Protein AF-A0A7X5WL46-F1 (afdb_monomer_lite)

Structure (mmCIF, N/CA/C/O backbone):
data_AF-A0A7X5WL46-F1
#
_entry.id   AF-A0A7X5WL46-F1
#
loop_
_atom_site.group_PDB
_atom_site.id
_atom_site.type_symbol
_atom_site.label_atom_id
_atom_site.label_alt_id
_atom_site.label_comp_id
_atom_site.label_asym_id
_atom_site.label_entity_id
_atom_site.label_seq_id
_atom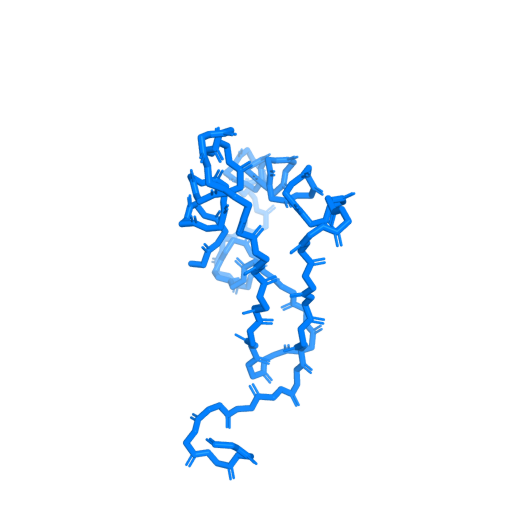_site.pdbx_PDB_ins_code
_atom_site.Cartn_x
_atom_site.Cartn_y
_atom_site.Cartn_z
_atom_site.occupancy
_atom_site.B_iso_or_equiv
_atom_site.auth_seq_id
_atom_site.auth_comp_id
_atom_site.auth_asym_id
_atom_site.auth_atom_id
_atom_site.pdbx_PDB_model_num
ATOM 1 N N . GLY A 1 1 ? 1.514 5.538 -0.358 1.00 93.31 1 GLY A N 1
ATOM 2 C CA . GLY A 1 1 ? 0.276 4.791 -0.072 1.00 93.31 1 GLY A CA 1
ATOM 3 C C . GLY A 1 1 ? 0.163 4.447 1.400 1.00 93.31 1 GLY A C 1
ATOM 4 O O . GLY A 1 1 ? -0.425 5.215 2.147 1.00 93.31 1 GLY A O 1
ATOM 5 N N . PHE A 1 2 ? 0.755 3.329 1.828 1.00 98.00 2 PHE A N 1
ATOM 6 C CA . PHE A 1 2 ? 0.491 2.729 3.145 1.00 98.00 2 PHE A CA 1
ATOM 7 C C . PHE A 1 2 ? 0.721 3.621 4.371 1.00 98.00 2 PHE A C 1
ATOM 9 O O . PHE A 1 2 ? -0.089 3.570 5.284 1.00 98.00 2 PHE A O 1
ATOM 16 N N . TYR A 1 3 ? 1.746 4.477 4.397 1.00 97.62 3 TYR A N 1
ATOM 17 C CA . TYR A 1 3 ? 1.934 5.401 5.527 1.00 97.62 3 TYR A CA 1
ATOM 18 C C . TYR A 1 3 ? 0.794 6.415 5.686 1.00 97.62 3 TYR A C 1
ATOM 20 O O . TYR A 1 3 ? 0.410 6.748 6.803 1.00 97.62 3 TYR A O 1
ATOM 28 N N . VAL A 1 4 ? 0.225 6.890 4.574 1.00 97.62 4 VAL A N 1
ATOM 29 C CA . VAL A 1 4 ? -0.929 7.800 4.610 1.00 97.62 4 VAL A CA 1
ATOM 30 C C . VAL A 1 4 ? -2.163 7.044 5.093 1.00 97.62 4 VAL A C 1
ATOM 32 O O . VAL A 1 4 ? -2.851 7.524 5.987 1.00 97.62 4 VAL A O 1
ATOM 35 N N . ALA A 1 5 ? -2.393 5.837 4.566 1.00 97.69 5 ALA A N 1
ATOM 36 C CA . ALA A 1 5 ? -3.477 4.969 5.019 1.00 97.69 5 ALA A CA 1
ATOM 37 C C . ALA A 1 5 ? -3.375 4.670 6.525 1.00 97.69 5 ALA A C 1
ATOM 39 O O . ALA A 1 5 ? -4.353 4.822 7.245 1.00 97.69 5 ALA A O 1
ATOM 40 N N . GLU A 1 6 ? -2.179 4.336 7.021 1.00 96.81 6 GLU A N 1
ATOM 41 C CA . GLU A 1 6 ? -1.931 4.120 8.448 1.00 96.81 6 GLU A CA 1
ATOM 42 C C . GLU A 1 6 ? -2.308 5.349 9.277 1.00 96.81 6 GLU A C 1
ATOM 44 O O . GLU A 1 6 ? -2.958 5.223 10.313 1.00 96.81 6 GLU A O 1
ATOM 49 N N . LYS A 1 7 ? -1.895 6.542 8.835 1.00 96.38 7 LYS A N 1
ATOM 50 C CA . LYS A 1 7 ? -2.158 7.776 9.571 1.00 96.38 7 LYS A CA 1
ATOM 51 C C . LYS A 1 7 ? -3.648 8.112 9.609 1.00 96.38 7 LYS A C 1
ATOM 53 O O . LYS A 1 7 ? -4.122 8.502 10.669 1.00 96.38 7 LYS A O 1
ATOM 58 N N . LEU A 1 8 ? -4.354 7.943 8.491 1.00 96.38 8 LEU A N 1
ATOM 59 C CA . LEU A 1 8 ? -5.797 8.180 8.398 1.00 96.38 8 LEU A CA 1
ATOM 60 C C . LEU A 1 8 ? -6.588 7.192 9.259 1.00 96.38 8 LEU A C 1
ATOM 62 O O . LEU A 1 8 ? -7.478 7.599 9.988 1.00 96.38 8 LEU A O 1
ATOM 66 N N . LEU A 1 9 ? -6.231 5.908 9.220 1.00 95.38 9 LEU A N 1
ATOM 67 C CA . LEU A 1 9 ? -6.941 4.867 9.967 1.00 95.38 9 LEU A CA 1
ATOM 68 C C . LEU A 1 9 ? -6.638 4.888 11.474 1.00 95.38 9 LEU A C 1
ATOM 70 O O . LEU A 1 9 ? -7.357 4.278 12.258 1.00 95.38 9 LEU A O 1
ATOM 74 N N . LYS A 1 10 ? -5.564 5.555 11.906 1.00 93.19 10 LYS A N 1
ATOM 75 C CA . LYS A 1 10 ? -5.270 5.786 13.331 1.00 93.19 10 LYS A CA 1
ATOM 76 C C . LYS A 1 10 ? -6.042 6.962 13.931 1.00 93.19 10 LYS A C 1
ATOM 78 O O . LYS A 1 10 ? -5.962 7.148 15.140 1.00 93.19 10 LYS A O 1
ATOM 83 N N . ASP A 1 11 ? -6.703 7.779 13.118 1.00 90.38 11 ASP A N 1
ATOM 84 C CA . ASP A 1 11 ? -7.502 8.899 13.606 1.00 90.38 11 ASP A CA 1
ATOM 85 C C . ASP A 1 11 ? -8.841 8.375 14.148 1.00 90.38 11 ASP A C 1
ATOM 87 O O . ASP A 1 11 ? -9.769 8.116 13.390 1.00 90.38 11 ASP A O 1
ATOM 91 N N . GLU A 1 12 ? -8.926 8.164 15.462 1.00 83.31 12 GLU A N 1
ATOM 92 C CA . GLU A 1 12 ? -10.135 7.635 16.113 1.00 83.31 12 GLU A CA 1
ATOM 93 C C . GLU A 1 12 ? -11.265 8.672 16.210 1.00 83.31 12 GLU A C 1
ATOM 95 O O . GLU A 1 12 ? -12.423 8.307 16.412 1.00 83.31 12 GLU A O 1
ATOM 100 N N . GLU A 1 13 ? -10.967 9.963 16.028 1.00 90.31 13 GLU A N 1
ATOM 101 C CA . GLU A 1 13 ? -11.981 11.024 16.062 1.00 90.31 13 GLU A CA 1
ATOM 102 C C . GLU A 1 13 ? -12.827 11.049 14.781 1.00 90.31 13 GLU A C 1
ATOM 104 O O . GLU A 1 13 ? -13.903 11.653 14.744 1.00 90.31 13 GLU A O 1
ATOM 109 N N . ARG A 1 14 ? -12.352 10.401 13.709 1.00 87.81 14 ARG A N 1
ATOM 110 C CA . ARG A 1 14 ? -12.988 10.404 12.390 1.00 87.81 14 ARG A CA 1
ATOM 111 C C . ARG A 1 14 ? -13.089 8.987 11.851 1.00 87.81 14 ARG A C 1
ATOM 113 O O . ARG A 1 14 ? -12.091 8.334 11.583 1.00 87.81 14 ARG A O 1
ATOM 120 N N . SER A 1 15 ? -14.310 8.537 11.575 1.00 89.88 15 SER A N 1
ATOM 121 C CA . SER A 1 15 ? -14.499 7.279 10.851 1.00 89.88 15 SER A CA 1
ATOM 122 C C . SER A 1 15 ? -14.089 7.460 9.386 1.00 89.88 15 SER A C 1
ATOM 124 O O . SER A 1 15 ? -14.794 8.104 8.606 1.00 89.88 15 SER A O 1
ATOM 126 N N . VAL A 1 16 ? -12.929 6.912 9.018 1.00 96.25 16 VAL A N 1
ATOM 127 C CA . VAL A 1 16 ? -12.375 6.961 7.660 1.00 96.25 16 VAL A CA 1
ATOM 128 C C . VAL A 1 16 ? -12.250 5.544 7.114 1.00 96.25 16 VAL A C 1
ATOM 130 O O . VAL A 1 16 ? -11.770 4.649 7.801 1.00 96.25 16 VAL A O 1
ATOM 133 N N . ARG A 1 17 ? -12.639 5.352 5.851 1.00 97.19 17 ARG A N 1
ATOM 134 C CA . ARG A 1 17 ? -12.309 4.153 5.072 1.00 97.19 17 ARG A CA 1
ATOM 135 C C . ARG A 1 17 ? -11.314 4.513 3.985 1.00 97.19 17 ARG A C 1
ATOM 137 O O . ARG A 1 17 ? -11.381 5.609 3.427 1.00 97.19 17 ARG A O 1
ATOM 144 N N . VAL A 1 18 ? -10.401 3.598 3.693 1.00 98.19 18 VAL A N 1
ATOM 145 C CA . VAL A 1 18 ? -9.330 3.804 2.720 1.00 98.19 18 VAL A CA 1
ATOM 146 C C . VAL A 1 18 ? -9.396 2.725 1.650 1.00 98.19 18 VAL A C 1
ATOM 148 O O . VAL A 1 18 ? -9.169 1.551 1.930 1.00 98.19 18 VAL A O 1
ATOM 151 N N . ASP A 1 19 ? -9.621 3.155 0.413 1.00 98.50 19 ASP A N 1
ATOM 152 C CA . ASP A 1 19 ? -9.476 2.321 -0.776 1.00 98.50 19 ASP A CA 1
ATOM 153 C C . ASP A 1 19 ? -8.155 2.670 -1.465 1.00 98.50 19 ASP A C 1
ATOM 155 O O . ASP A 1 19 ? -7.913 3.822 -1.832 1.00 98.50 19 ASP A O 1
ATOM 159 N N . MET A 1 20 ? -7.272 1.686 -1.611 1.00 98.44 20 MET A N 1
ATOM 160 C CA . MET A 1 20 ? -5.971 1.857 -2.249 1.00 98.44 20 MET A CA 1
ATOM 161 C C . MET A 1 20 ? -5.952 1.190 -3.617 1.00 98.44 20 MET A C 1
ATOM 163 O O . MET A 1 20 ? -6.057 -0.030 -3.707 1.00 98.44 20 MET A O 1
ATOM 167 N N . PHE A 1 21 ? -5.748 1.996 -4.655 1.00 98.44 21 PHE A N 1
ATOM 168 C CA . PHE A 1 21 ? -5.581 1.539 -6.031 1.00 98.44 21 PHE A CA 1
ATOM 169 C C . PHE A 1 21 ? -4.099 1.427 -6.386 1.00 98.44 21 PHE A C 1
ATOM 171 O O . PHE A 1 21 ? -3.299 2.293 -6.018 1.00 98.44 21 PHE A O 1
ATOM 178 N N . ASP A 1 22 ? -3.739 0.368 -7.103 1.00 98.12 22 ASP A N 1
ATOM 179 C CA . ASP A 1 22 ? -2.410 0.189 -7.682 1.00 98.12 22 ASP A CA 1
ATOM 180 C C . ASP A 1 22 ? -2.534 -0.501 -9.045 1.00 98.12 22 ASP A C 1
ATOM 182 O O . ASP A 1 22 ? -3.282 -1.468 -9.205 1.00 98.12 22 ASP A O 1
ATOM 186 N N . ARG A 1 23 ? -1.761 -0.032 -10.027 1.00 98.31 23 ARG A N 1
ATOM 187 C CA . ARG A 1 23 ? -1.708 -0.643 -11.362 1.00 98.31 23 ARG A CA 1
ATOM 188 C C . ARG A 1 23 ? -1.099 -2.047 -11.338 1.00 98.31 23 ARG A C 1
ATOM 190 O O . ARG A 1 23 ? -1.323 -2.832 -12.250 1.00 98.31 23 ARG A O 1
ATOM 197 N N . LEU A 1 24 ? -0.295 -2.376 -10.325 1.00 98.12 24 LEU A N 1
ATOM 198 C CA . LEU A 1 24 ? 0.290 -3.705 -10.160 1.00 98.12 24 LEU A CA 1
ATOM 199 C C . LEU A 1 24 ? -0.643 -4.621 -9.351 1.00 98.12 24 LEU A C 1
ATOM 201 O O . LEU A 1 24 ? -1.359 -4.157 -8.465 1.00 98.12 24 LEU A O 1
ATOM 205 N N . PRO A 1 25 ? -0.611 -5.945 -9.590 1.00 97.62 25 PRO A N 1
ATOM 206 C CA . PRO A 1 25 ? -1.470 -6.883 -8.866 1.00 97.62 25 PRO A CA 1
ATOM 207 C C . PRO A 1 25 ? -1.053 -7.079 -7.401 1.00 97.62 25 PRO A C 1
ATOM 209 O O . PRO A 1 25 ? -1.872 -7.475 -6.577 1.00 97.62 25 PRO A O 1
ATOM 212 N N . ALA A 1 26 ? 0.217 -6.829 -7.066 1.00 97.12 26 ALA A N 1
ATOM 213 C CA . ALA A 1 26 ? 0.740 -6.988 -5.713 1.00 97.12 26 ALA A CA 1
ATOM 214 C C . ALA A 1 26 ? 1.142 -5.630 -5.112 1.00 97.12 26 ALA A C 1
ATOM 216 O O . ALA A 1 26 ? 1.755 -4.820 -5.813 1.00 97.12 26 ALA A O 1
ATOM 217 N N . PRO A 1 27 ? 0.861 -5.400 -3.816 1.00 97.19 27 PRO A N 1
ATOM 218 C CA . PRO A 1 27 ? 1.122 -4.126 -3.156 1.00 97.19 27 PRO A CA 1
ATOM 219 C C . PRO A 1 27 ? 2.620 -3.900 -2.866 1.00 97.19 27 PRO A C 1
ATOM 221 O O . PRO A 1 27 ? 3.498 -4.693 -3.217 1.00 97.19 27 PRO A O 1
ATOM 224 N N . PHE A 1 28 ? 2.892 -2.806 -2.146 1.00 97.44 28 PHE A N 1
ATOM 225 C CA . PHE A 1 28 ? 4.182 -2.398 -1.559 1.00 97.44 28 PHE A CA 1
ATOM 226 C C . PHE A 1 28 ? 5.188 -1.734 -2.506 1.00 97.44 28 PHE A C 1
ATOM 228 O O . PHE A 1 28 ? 6.215 -1.237 -2.036 1.00 97.44 28 PHE A O 1
ATOM 235 N N . GLY A 1 29 ? 4.890 -1.645 -3.804 1.00 97.25 29 GLY A N 1
ATOM 236 C CA . GLY A 1 29 ? 5.682 -0.871 -4.762 1.00 97.25 29 GLY A CA 1
ATOM 237 C C . GLY A 1 29 ? 7.176 -1.203 -4.693 1.00 97.25 29 GLY A C 1
ATOM 238 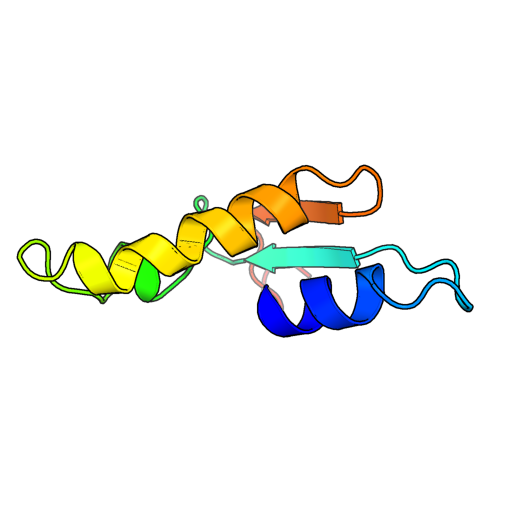O O . GLY A 1 29 ? 7.568 -2.369 -4.692 1.00 97.25 29 GLY A O 1
ATOM 239 N N . LEU A 1 30 ? 8.030 -0.183 -4.584 1.00 97.06 30 LEU A N 1
ATOM 240 C CA . LEU A 1 30 ? 9.486 -0.366 -4.571 1.00 97.06 30 LEU A CA 1
ATOM 241 C C . LEU A 1 30 ? 10.009 -1.188 -3.388 1.00 97.06 30 LEU A C 1
ATOM 243 O O . LEU A 1 30 ? 11.070 -1.788 -3.514 1.00 97.06 30 LEU A O 1
ATOM 247 N N . VAL A 1 31 ? 9.284 -1.294 -2.271 1.00 97.00 31 VAL A N 1
ATOM 248 C CA . VAL A 1 31 ? 9.701 -2.196 -1.182 1.00 97.00 31 VAL A CA 1
ATOM 249 C C . VAL A 1 31 ? 9.715 -3.651 -1.664 1.00 97.00 31 VAL A C 1
ATOM 251 O O . VAL A 1 31 ? 10.591 -4.420 -1.278 1.00 97.00 31 VAL A O 1
ATOM 254 N N . ARG A 1 32 ? 8.783 -4.018 -2.551 1.00 95.81 32 ARG A N 1
ATOM 255 C CA . ARG A 1 32 ? 8.720 -5.346 -3.169 1.00 95.81 32 ARG A CA 1
ATOM 256 C C . ARG A 1 32 ? 9.578 -5.447 -4.428 1.00 95.81 32 ARG A C 1
ATOM 258 O O . ARG A 1 32 ? 10.281 -6.436 -4.599 1.00 95.81 32 ARG A O 1
ATOM 265 N N . PHE A 1 33 ? 9.483 -4.455 -5.309 1.00 96.00 33 PHE A N 1
ATOM 266 C CA . PHE A 1 33 ? 10.004 -4.541 -6.678 1.00 96.00 33 PHE A CA 1
ATOM 267 C C . PHE A 1 33 ? 11.311 -3.776 -6.917 1.00 96.00 33 PHE A C 1
ATOM 269 O O . PHE A 1 33 ? 11.896 -3.908 -7.985 1.00 96.00 33 PHE A O 1
ATOM 276 N N . GLY A 1 34 ? 11.759 -2.963 -5.958 1.00 96.62 34 GLY A N 1
ATOM 277 C CA . GLY A 1 34 ? 12.958 -2.128 -6.083 1.00 96.62 34 GLY A CA 1
ATOM 278 C C . GLY A 1 34 ? 14.060 -2.470 -5.082 1.00 96.62 34 GLY A C 1
ATOM 279 O O . GLY A 1 34 ? 15.233 -2.454 -5.439 1.00 96.62 34 GLY A O 1
ATOM 280 N N . VAL A 1 35 ? 13.710 -2.794 -3.834 1.00 97.50 35 VAL A N 1
ATOM 281 C CA . VAL A 1 35 ? 14.694 -3.172 -2.813 1.00 97.50 35 VAL A CA 1
ATOM 282 C C . VAL A 1 35 ?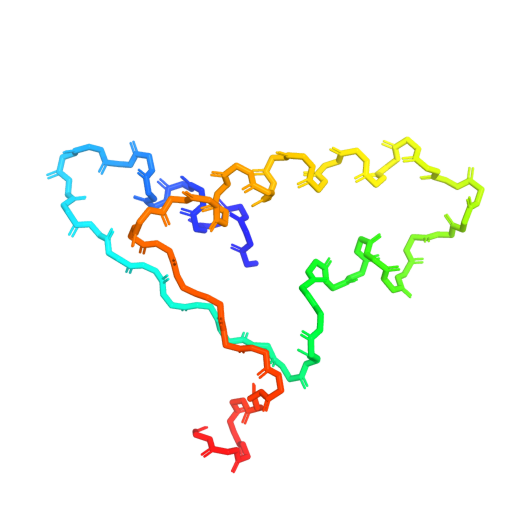 15.364 -4.480 -3.218 1.00 97.50 35 VAL A C 1
ATOM 284 O O . VAL A 1 35 ? 14.701 -5.507 -3.391 1.00 97.50 35 VAL A O 1
ATOM 287 N N . ALA A 1 36 ? 16.689 -4.429 -3.337 1.00 96.62 36 ALA A N 1
ATOM 288 C CA . ALA A 1 36 ? 17.503 -5.561 -3.739 1.00 96.62 36 ALA A CA 1
ATOM 289 C C . ALA A 1 36 ? 17.310 -6.776 -2.798 1.00 96.62 36 ALA A C 1
ATOM 291 O O . ALA A 1 36 ? 17.007 -6.612 -1.610 1.00 96.62 36 ALA A O 1
ATOM 292 N N . PRO A 1 37 ? 17.439 -8.011 -3.314 1.00 92.81 37 PRO A N 1
ATOM 293 C CA . PRO A 1 37 ? 17.132 -9.234 -2.565 1.00 92.81 37 PRO A CA 1
ATOM 294 C C . PRO A 1 37 ? 18.093 -9.522 -1.401 1.00 92.81 37 PRO A C 1
ATOM 296 O O . PRO A 1 37 ? 17.755 -10.268 -0.494 1.00 92.81 37 PRO A O 1
ATOM 299 N N . ASP A 1 38 ? 19.279 -8.926 -1.394 1.00 96.06 38 ASP A N 1
ATOM 300 C CA . ASP A 1 38 ? 20.246 -8.974 -0.294 1.00 96.06 38 ASP A CA 1
ATOM 301 C C . ASP A 1 38 ? 19.952 -7.939 0.815 1.00 96.06 38 ASP A C 1
ATOM 303 O O . ASP A 1 38 ? 20.552 -7.977 1.889 1.00 96.06 38 ASP A O 1
ATOM 307 N N . HIS A 1 39 ? 18.975 -7.049 0.604 1.00 93.81 39 HIS A N 1
ATOM 308 C CA . HIS A 1 39 ? 18.589 -5.976 1.526 1.00 93.81 39 HIS A CA 1
ATOM 309 C C . HIS A 1 39 ? 17.287 -6.277 2.294 1.00 93.81 39 HIS A C 1
ATOM 311 O O . HIS A 1 39 ? 16.457 -5.396 2.535 1.00 93.81 39 HIS A O 1
ATOM 317 N N . GLU A 1 40 ? 17.114 -7.521 2.750 1.00 90.56 40 GLU A N 1
ATOM 318 C CA . GLU A 1 40 ? 15.891 -7.996 3.423 1.00 90.56 40 GLU A CA 1
ATOM 319 C C . GLU A 1 40 ? 15.492 -7.171 4.658 1.00 90.56 40 GLU A C 1
ATOM 321 O O . GLU A 1 40 ? 14.307 -6.992 4.941 1.00 90.56 40 GLU A O 1
ATOM 326 N N . LYS A 1 41 ? 16.457 -6.575 5.374 1.00 93.44 41 LYS A N 1
ATOM 327 C CA . LYS A 1 41 ? 16.157 -5.721 6.538 1.00 93.44 41 LYS A CA 1
ATOM 328 C C . LYS A 1 41 ? 15.254 -4.536 6.190 1.00 93.44 41 LYS A C 1
ATOM 330 O O . LYS A 1 41 ? 14.407 -4.182 7.008 1.00 93.44 41 LYS A O 1
ATOM 335 N N . ILE A 1 42 ? 15.415 -3.949 5.003 1.00 90.62 42 ILE A N 1
ATOM 336 C CA . ILE A 1 42 ? 14.611 -2.808 4.540 1.00 90.62 42 ILE A CA 1
ATOM 337 C C . ILE A 1 42 ? 13.172 -3.258 4.246 1.00 90.62 42 ILE A C 1
ATOM 339 O O . ILE A 1 42 ? 12.225 -2.515 4.504 1.00 90.62 42 ILE A O 1
ATOM 343 N N . LYS A 1 43 ? 12.982 -4.507 3.800 1.00 93.19 43 LYS A N 1
ATOM 344 C CA . LYS A 1 43 ? 11.657 -5.077 3.523 1.00 93.19 43 LYS A CA 1
ATOM 345 C C . LYS A 1 43 ? 10.820 -5.314 4.781 1.00 93.19 43 LYS A C 1
ATOM 347 O O . LYS A 1 43 ? 9.606 -5.406 4.671 1.00 93.19 43 LYS A O 1
ATOM 352 N N . ASN A 1 44 ? 11.404 -5.307 5.986 1.00 95.06 44 ASN A N 1
ATOM 353 C CA . ASN A 1 44 ? 10.656 -5.479 7.244 1.00 95.06 44 ASN A CA 1
ATOM 354 C C . ASN A 1 44 ? 9.520 -4.464 7.451 1.00 95.06 44 ASN A C 1
ATOM 356 O O . ASN A 1 44 ? 8.593 -4.741 8.215 1.00 95.06 44 ASN A O 1
ATOM 360 N N . VAL A 1 45 ? 9.575 -3.307 6.784 1.00 95.38 45 VAL A N 1
ATOM 361 C CA . VAL A 1 45 ? 8.499 -2.309 6.806 1.00 95.38 45 VAL A CA 1
ATOM 362 C C . VAL A 1 45 ? 7.159 -2.875 6.322 1.00 95.38 45 VAL A C 1
ATOM 364 O O . VAL A 1 45 ? 6.113 -2.418 6.785 1.00 95.38 45 VAL A O 1
ATOM 367 N N . THR A 1 46 ? 7.158 -3.919 5.479 1.00 96.38 46 THR A N 1
ATOM 368 C CA . THR A 1 46 ? 5.916 -4.559 5.019 1.00 96.38 46 THR A CA 1
ATOM 369 C C . THR A 1 46 ? 5.079 -5.084 6.177 1.00 96.38 46 THR A C 1
ATOM 371 O O . THR A 1 46 ? 3.867 -5.025 6.087 1.00 96.38 46 THR A O 1
ATOM 374 N N . ARG A 1 47 ? 5.676 -5.450 7.321 1.00 96.81 47 ARG A N 1
ATOM 375 C CA . ARG A 1 47 ? 4.919 -5.873 8.515 1.00 96.81 47 ARG A CA 1
ATOM 376 C C . ARG A 1 47 ? 3.991 -4.785 9.056 1.00 96.81 47 ARG A C 1
ATOM 378 O O . ARG A 1 47 ? 2.967 -5.093 9.656 1.00 96.81 47 ARG A O 1
ATOM 385 N N . ILE A 1 48 ? 4.364 -3.513 8.907 1.00 96.00 48 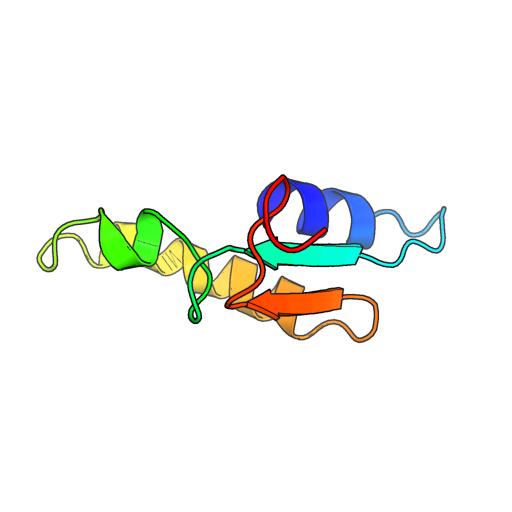ILE A N 1
ATOM 386 C CA . ILE A 1 48 ? 3.493 -2.387 9.269 1.00 96.00 48 ILE A CA 1
ATOM 387 C C . ILE A 1 48 ? 2.371 -2.280 8.236 1.00 96.00 48 ILE A C 1
ATOM 389 O O . ILE A 1 48 ? 1.212 -2.111 8.602 1.00 96.00 48 ILE A O 1
ATOM 393 N N . PHE A 1 49 ? 2.702 -2.434 6.956 1.00 97.75 49 PHE A N 1
ATOM 394 C CA . PHE A 1 49 ? 1.733 -2.364 5.865 1.00 97.75 49 PHE A CA 1
ATOM 395 C C . PHE A 1 49 ? 0.713 -3.505 5.926 1.00 97.75 49 PHE A C 1
ATOM 397 O O . PHE A 1 49 ? -0.470 -3.250 5.736 1.00 97.75 49 PHE A O 1
ATOM 404 N N . ASP A 1 50 ? 1.134 -4.714 6.295 1.00 97.88 50 ASP A N 1
ATOM 405 C CA . ASP A 1 50 ? 0.262 -5.870 6.513 1.00 97.88 50 ASP A CA 1
ATOM 406 C C . ASP A 1 50 ? -0.753 -5.593 7.630 1.00 97.88 50 ASP A C 1
ATOM 408 O O . ASP A 1 50 ? -1.934 -5.891 7.487 1.00 97.88 50 ASP A O 1
ATOM 412 N N . LYS A 1 51 ? -0.330 -4.942 8.724 1.00 97.62 51 LYS A N 1
ATOM 413 C CA . LYS A 1 51 ? -1.244 -4.532 9.806 1.00 97.62 51 LYS A CA 1
ATOM 414 C C . LYS A 1 51 ? -2.263 -3.490 9.359 1.00 97.62 51 LYS A C 1
ATOM 416 O O . LYS A 1 51 ? -3.373 -3.475 9.874 1.00 97.62 51 LYS A O 1
ATOM 421 N N . VAL A 1 52 ? -1.879 -2.598 8.448 1.00 97.56 52 VAL A N 1
ATOM 422 C CA . VAL A 1 52 ? -2.800 -1.621 7.852 1.00 97.56 52 VAL A CA 1
ATOM 423 C C . VAL A 1 52 ? -3.776 -2.330 6.917 1.00 97.56 52 VAL A C 1
ATOM 425 O O . VAL A 1 52 ? -4.971 -2.081 7.000 1.00 97.56 52 VAL A O 1
ATOM 428 N N . ALA A 1 53 ? -3.277 -3.244 6.079 1.00 97.69 53 ALA A N 1
ATOM 429 C CA . ALA A 1 53 ? -4.080 -4.006 5.128 1.00 97.69 53 ALA A CA 1
ATOM 430 C C . ALA A 1 53 ? -5.085 -4.955 5.795 1.00 97.69 53 ALA A C 1
ATOM 432 O O . ALA A 1 53 ? -6.097 -5.286 5.190 1.00 97.69 53 ALA A O 1
ATOM 433 N N . ALA A 1 54 ? -4.803 -5.385 7.025 1.00 97.56 54 ALA A N 1
ATOM 434 C CA . ALA A 1 54 ? -5.671 -6.256 7.809 1.00 97.56 54 ALA A CA 1
ATOM 435 C C . ALA A 1 54 ? -6.827 -5.524 8.518 1.00 97.56 54 ALA A C 1
ATOM 437 O O . ALA A 1 54 ? -7.596 -6.174 9.220 1.00 97.56 54 ALA A O 1
ATOM 438 N N . ARG A 1 55 ? -6.934 -4.194 8.400 1.00 96.62 55 ARG A N 1
ATOM 439 C CA . ARG A 1 55 ? -8.051 -3.435 8.978 1.00 96.62 55 ARG A CA 1
ATOM 440 C C . ARG A 1 55 ? -9.296 -3.542 8.103 1.00 96.62 55 ARG A C 1
ATOM 442 O O . ARG A 1 55 ? -9.191 -3.420 6.887 1.00 96.62 55 ARG A O 1
ATOM 449 N N . ASP A 1 56 ? -10.464 -3.670 8.727 1.00 96.62 56 ASP A N 1
ATOM 450 C CA . ASP A 1 56 ? -11.752 -3.788 8.026 1.00 96.62 56 ASP A CA 1
ATOM 451 C C . ASP A 1 56 ? -12.084 -2.545 7.184 1.00 96.62 56 ASP A C 1
ATOM 453 O O . ASP A 1 56 ? -12.772 -2.621 6.165 1.00 96.62 56 ASP A O 1
ATOM 457 N N . GLU A 1 57 ? -11.581 -1.379 7.587 1.00 96.94 57 GLU A N 1
ATOM 458 C CA . GLU A 1 57 ? -11.779 -0.110 6.892 1.00 96.94 57 GLU A CA 1
ATOM 459 C C . GLU A 1 57 ? -10.821 0.094 5.709 1.00 96.94 57 GLU A C 1
ATOM 461 O O . GLU A 1 57 ? -10.907 1.118 5.024 1.00 96.94 57 GLU A O 1
ATOM 466 N N . PHE A 1 58 ? -9.905 -0.848 5.465 1.00 98.38 58 PHE A N 1
ATOM 467 C CA . PHE A 1 58 ? -8.948 -0.799 4.369 1.00 98.38 58 PHE A CA 1
ATOM 468 C C . PHE A 1 58 ? -9.305 -1.801 3.271 1.00 98.38 58 PHE A C 1
ATOM 470 O O . PHE A 1 58 ? -9.540 -2.980 3.526 1.00 98.38 58 PHE A O 1
ATOM 477 N N . ARG A 1 59 ? -9.270 -1.357 2.012 1.00 98.56 59 ARG A N 1
ATOM 478 C CA . ARG A 1 59 ? -9.397 -2.236 0.844 1.00 98.56 59 ARG A CA 1
ATOM 479 C C . ARG A 1 59 ? -8.294 -1.947 -0.161 1.00 98.56 59 ARG A C 1
ATOM 481 O O . ARG A 1 59 ? -7.941 -0.794 -0.400 1.00 98.56 59 ARG A O 1
ATOM 488 N N . PHE A 1 60 ? -7.764 -3.002 -0.770 1.00 98.50 60 PHE A N 1
ATOM 489 C CA . PHE A 1 60 ? -6.767 -2.905 -1.831 1.00 98.50 60 PHE A CA 1
ATOM 490 C C . PHE A 1 60 ? -7.355 -3.376 -3.160 1.00 98.50 60 PHE A C 1
ATOM 492 O O . PHE A 1 60 ? -7.911 -4.470 -3.245 1.00 98.50 60 PHE A O 1
ATOM 499 N N . PHE A 1 61 ? -7.174 -2.562 -4.191 1.00 98.44 61 PHE A N 1
ATOM 500 C CA . PHE A 1 61 ? -7.566 -2.824 -5.567 1.00 98.44 61 PHE A CA 1
ATOM 501 C C . PHE A 1 61 ? -6.305 -2.787 -6.434 1.00 98.44 61 PHE A C 1
ATOM 503 O O . PHE A 1 61 ? -5.889 -1.735 -6.918 1.00 98.44 61 PHE A O 1
ATOM 510 N N . GLY A 1 62 ? -5.662 -3.947 -6.566 1.00 98.00 62 GLY A N 1
ATOM 511 C CA . GLY A 1 62 ? -4.546 -4.131 -7.490 1.00 98.00 62 GLY A CA 1
ATOM 512 C C . GLY A 1 62 ? -5.031 -4.319 -8.924 1.00 98.00 62 GLY A C 1
ATOM 513 O O . GLY A 1 62 ? -6.192 -4.663 -9.149 1.00 98.00 62 GLY A O 1
ATOM 514 N N . ASN A 1 63 ? -4.120 -4.154 -9.882 1.00 98.31 63 ASN A N 1
ATOM 515 C CA . ASN A 1 63 ? -4.424 -4.223 -11.314 1.00 98.31 63 ASN A CA 1
ATOM 516 C C . ASN A 1 63 ? -5.504 -3.206 -11.746 1.00 98.31 63 ASN A C 1
ATOM 518 O O . ASN A 1 63 ? -6.349 -3.521 -12.581 1.00 98.31 63 ASN A O 1
ATOM 522 N N . VAL A 1 64 ? -5.483 -2.011 -11.141 1.00 98.56 64 VAL A N 1
ATOM 523 C CA . VAL A 1 64 ? -6.324 -0.866 -11.514 1.00 98.56 64 VAL A CA 1
ATOM 524 C C . VAL A 1 64 ? -5.434 0.360 -11.705 1.00 98.56 64 VAL A C 1
ATOM 526 O O . VAL A 1 64 ? -4.837 0.867 -10.751 1.00 98.56 64 VAL A O 1
ATOM 529 N N . GLU A 1 65 ? -5.330 0.841 -12.939 1.00 98.44 65 GLU A N 1
ATOM 530 C CA . GLU A 1 65 ? -4.526 2.001 -13.309 1.00 98.44 65 GLU A CA 1
ATOM 531 C C . GLU A 1 65 ? -5.376 3.275 -13.378 1.00 98.44 65 GLU A C 1
ATOM 533 O O . GLU A 1 65 ? -6.158 3.489 -14.303 1.00 98.44 65 GLU A O 1
ATOM 538 N N . VAL A 1 66 ? -5.189 4.163 -12.397 1.00 97.38 66 VAL A N 1
ATOM 539 C CA . VAL A 1 66 ? -5.820 5.492 -12.385 1.00 97.38 66 VAL A CA 1
ATOM 540 C C . VAL A 1 66 ? -5.320 6.317 -13.573 1.00 97.38 66 VAL A C 1
ATOM 542 O O . VAL A 1 66 ? -4.113 6.442 -13.784 1.00 97.38 66 VAL A O 1
ATOM 545 N N . GLY A 1 67 ? -6.246 6.906 -14.325 1.00 97.88 67 GLY A N 1
ATOM 546 C CA . GLY A 1 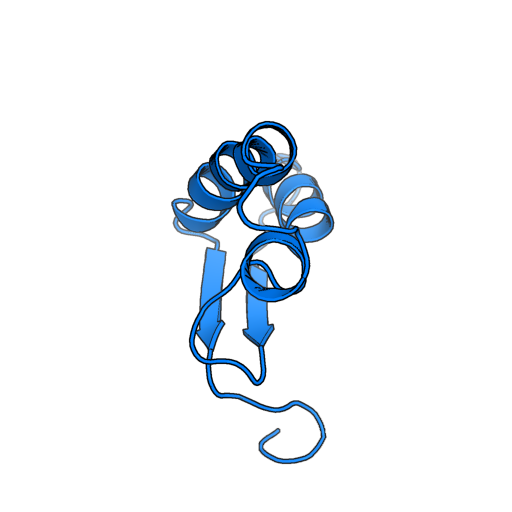67 ? -5.999 7.610 -15.582 1.00 97.88 67 GLY A CA 1
ATOM 547 C C . GLY A 1 67 ? -6.158 6.739 -16.833 1.00 97.88 67 GLY A C 1
ATOM 548 O O . GLY A 1 67 ? -6.154 7.291 -17.932 1.00 97.88 67 GLY A O 1
ATOM 549 N N . THR A 1 68 ? -6.318 5.417 -16.682 1.00 98.19 68 THR A N 1
ATOM 550 C CA . THR A 1 68 ? -6.620 4.486 -17.787 1.00 98.19 68 THR A CA 1
ATOM 551 C C . THR A 1 68 ? -7.914 3.718 -17.533 1.00 98.19 68 THR A C 1
ATOM 553 O O . THR A 1 68 ? -8.825 3.774 -18.356 1.00 98.19 68 THR A O 1
ATOM 556 N N . ASP A 1 69 ? -8.012 3.032 -16.394 1.00 97.62 69 ASP A N 1
ATOM 557 C CA . ASP A 1 69 ? -9.185 2.233 -16.027 1.00 97.62 69 ASP A CA 1
ATOM 558 C C . ASP A 1 69 ? -10.266 3.073 -15.327 1.00 97.62 69 ASP A C 1
ATOM 560 O O . ASP A 1 69 ? -11.458 2.791 -15.471 1.00 97.62 69 ASP A O 1
ATOM 564 N N . VAL A 1 70 ? -9.849 4.093 -14.560 1.00 95.06 70 VAL A N 1
ATOM 565 C CA . VAL A 1 70 ? -10.706 5.014 -13.784 1.00 95.06 70 VAL A CA 1
ATOM 566 C C . VAL A 1 70 ? -10.180 6.441 -13.775 1.00 95.06 70 VAL A C 1
ATOM 568 O O . VAL A 1 70 ? -8.940 6.617 -13.843 1.00 95.06 70 VAL A O 1
#

Radius of gyration: 13.31 Å; chains: 1; bounding box: 35×20×34 Å

Sequence (70 aa):
GFYVAEKLLKDEERSVRVDMFDRLPAPFGLVRFGVAPDHEKIKNVTRIFDKVAARDEFRFFGNVEVGTDV

pLDDT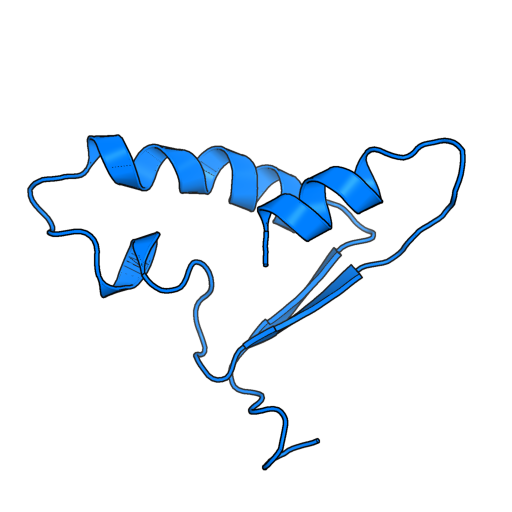: mean 96.12, std 2.87, range [83.31, 98.56]

Foldseek 3Di:
DQVVLLVVVPPPVDDAADEAEELAQDDDPCLPVPPDPVRVVSVVCVVSSVVSCPDPSYHYHYNADPVPND

Secondary structure (DSSP, 8-state):
-HHHHHHHHT-TTS---EEEEESSSSSSTHHHHTS-TT-HHHHTTHHHHHHHHTSTTEEEEES--TTTT-